Protein AF-A0A836TL56-F1 (afdb_monomer_lite)

Secondary structure (DSSP, 8-state):
--HHHHHHHHHHHHHHHHHHHHHHHHHHHHHHHHHHHTT--HHHHHHHHHHHHHHHHHHIIIII--TTTS-HHHHHHHHHHHHHHHHHHHHHHHHHHHHHTTTTTTTS---

Structure (mmCIF, N/CA/C/O backbone):
data_AF-A0A836TL56-F1
#
_entry.id   AF-A0A836TL56-F1
#
loop_
_atom_site.group_PDB
_atom_site.id
_atom_site.type_symbol
_atom_site.label_atom_id
_atom_site.label_alt_id
_atom_site.label_comp_id
_atom_site.label_asym_id
_atom_site.label_entity_id
_atom_site.label_seq_id
_atom_site.pdbx_PDB_ins_code
_atom_site.Cartn_x
_atom_site.Cartn_y
_atom_site.Cartn_z
_atom_site.occupancy
_atom_site.B_iso_or_equiv
_atom_site.auth_seq_id
_atom_site.auth_comp_id
_atom_site.auth_asym_id
_atom_site.auth_atom_id
_atom_site.pdbx_PDB_model_num
ATOM 1 N N . MET A 1 1 ? -32.545 -15.648 22.024 1.00 45.09 1 MET A N 1
ATOM 2 C CA . MET A 1 1 ? -31.577 -16.584 21.410 1.00 45.09 1 MET A CA 1
ATOM 3 C C . MET A 1 1 ? -30.917 -15.900 20.205 1.00 45.09 1 MET A C 1
ATOM 5 O O . MET A 1 1 ? -31.088 -16.320 19.074 1.00 45.09 1 MET A O 1
ATOM 9 N N . THR A 1 2 ? -30.255 -14.759 20.435 1.00 52.78 2 THR A N 1
ATOM 10 C CA . THR A 1 2 ? -29.799 -13.823 19.375 1.00 52.78 2 THR A CA 1
ATOM 11 C C . THR A 1 2 ? -28.440 -13.174 19.673 1.00 52.78 2 THR A C 1
ATOM 13 O O . THR A 1 2 ? -27.894 -12.496 18.808 1.00 52.78 2 THR A O 1
ATOM 16 N N . ARG A 1 3 ? -27.867 -13.380 20.872 1.00 52.09 3 ARG A N 1
ATOM 17 C CA . ARG A 1 3 ? -26.553 -12.821 21.247 1.00 52.09 3 ARG A CA 1
ATOM 18 C C . ARG A 1 3 ? -25.395 -13.566 20.582 1.00 52.09 3 ARG A C 1
ATOM 20 O O . ARG A 1 3 ? -24.425 -12.917 20.203 1.00 52.09 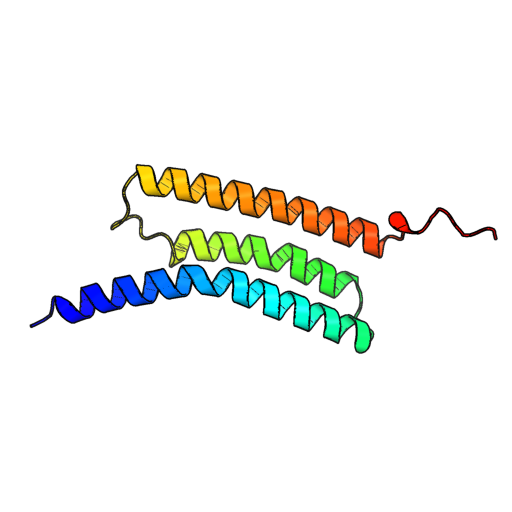3 ARG A O 1
ATOM 27 N N . ASP A 1 4 ? -25.532 -14.874 20.371 1.00 54.94 4 ASP A N 1
ATOM 28 C CA . ASP A 1 4 ? -24.448 -15.708 19.838 1.00 54.94 4 ASP A CA 1
ATOM 29 C C . ASP A 1 4 ? -24.098 -15.342 18.392 1.00 54.94 4 ASP A C 1
ATOM 31 O O . ASP A 1 4 ? -22.930 -15.130 18.089 1.00 54.94 4 ASP A O 1
ATOM 35 N N . ASN A 1 5 ? -25.106 -15.112 17.539 1.00 54.38 5 ASN A N 1
ATOM 36 C CA . ASN A 1 5 ? -24.898 -14.744 16.132 1.00 54.38 5 ASN A CA 1
ATOM 37 C C . ASN A 1 5 ? -24.171 -13.396 15.955 1.00 54.38 5 ASN A C 1
ATOM 39 O O . ASN A 1 5 ? -23.405 -13.228 15.005 1.00 54.38 5 ASN A O 1
ATOM 43 N N . LYS A 1 6 ? -24.387 -12.429 16.865 1.00 52.81 6 LYS A N 1
ATOM 44 C CA . LYS A 1 6 ? -23.717 -11.116 16.811 1.00 52.81 6 LYS A CA 1
ATOM 45 C C . LYS A 1 6 ? -22.248 -11.240 17.221 1.00 52.81 6 LYS A C 1
ATOM 47 O O . LYS A 1 6 ? -21.385 -10.694 16.543 1.00 52.81 6 LYS A O 1
ATOM 52 N N . ALA A 1 7 ? -21.961 -11.995 18.283 1.00 55.19 7 ALA A N 1
ATOM 53 C CA . ALA A 1 7 ? -20.596 -12.211 18.761 1.00 55.19 7 ALA A CA 1
ATOM 54 C C . ALA A 1 7 ? -19.743 -12.999 17.749 1.00 55.19 7 ALA A C 1
ATOM 56 O O . ALA A 1 7 ? -18.596 -12.630 17.490 1.00 55.19 7 ALA A O 1
ATOM 57 N N . THR A 1 8 ? -20.310 -14.026 17.108 1.00 57.38 8 THR A N 1
ATOM 58 C CA . THR A 1 8 ? -19.621 -14.772 16.043 1.00 57.38 8 THR A CA 1
ATOM 59 C C . THR A 1 8 ? -19.397 -13.929 14.791 1.00 57.38 8 THR A C 1
ATOM 61 O O . THR A 1 8 ? -18.330 -14.020 14.191 1.00 57.38 8 THR A O 1
ATOM 64 N N . GLY A 1 9 ? -20.349 -13.069 14.412 1.00 56.38 9 GLY A N 1
ATOM 65 C CA . GLY A 1 9 ? -20.192 -12.160 13.272 1.00 56.38 9 GLY A CA 1
ATOM 66 C C . GLY A 1 9 ? -19.055 -11.151 13.463 1.00 56.38 9 GLY A C 1
ATOM 67 O O . GLY A 1 9 ? -18.245 -10.960 12.559 1.00 56.38 9 GLY A O 1
ATOM 68 N N . VAL A 1 10 ? -18.938 -10.564 14.659 1.00 56.72 10 VAL A N 1
ATOM 69 C CA . VAL A 1 10 ? -17.862 -9.616 15.005 1.00 56.72 10 VAL A CA 1
ATOM 70 C C . VAL A 1 10 ? -16.486 -10.300 15.001 1.00 56.72 10 VAL A C 1
ATOM 72 O O . VAL A 1 10 ? -15.530 -9.753 14.443 1.00 56.72 10 VAL A O 1
ATOM 75 N N . TRP A 1 11 ? -16.392 -11.519 15.546 1.00 52.53 11 TRP A N 1
ATOM 76 C CA . TRP A 1 11 ? -15.147 -12.299 15.603 1.00 52.53 11 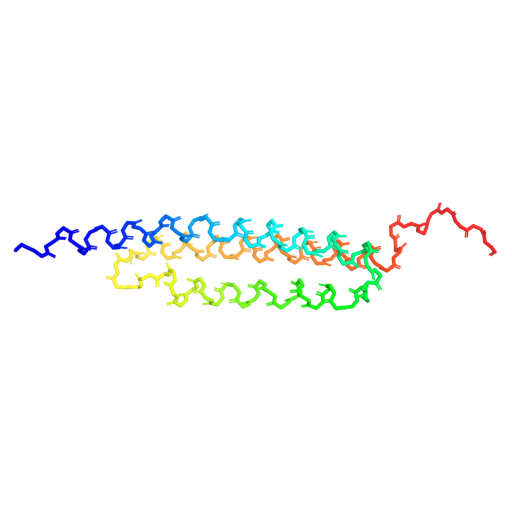TRP A CA 1
ATOM 77 C C . TRP A 1 11 ? -14.687 -12.819 14.232 1.00 52.53 11 TRP A C 1
ATOM 79 O O . TRP A 1 11 ? -13.506 -12.744 13.898 1.00 52.53 11 TRP A O 1
ATOM 89 N N . VAL A 1 12 ? -15.611 -13.293 13.390 1.00 60.62 12 VAL A N 1
ATOM 90 C CA . VAL A 1 12 ? -15.292 -13.683 12.005 1.00 60.62 12 VAL A CA 1
ATOM 91 C C . VAL A 1 12 ? -14.817 -12.469 11.212 1.00 60.62 12 VAL A C 1
ATOM 93 O O . VAL A 1 12 ? -13.828 -12.552 10.484 1.00 60.62 12 VAL A O 1
ATOM 96 N N . ASN A 1 13 ? -15.465 -11.319 11.410 1.00 60.59 13 ASN A N 1
ATOM 97 C CA . ASN A 1 13 ? -15.076 -10.097 10.731 1.00 60.59 13 ASN A CA 1
ATOM 98 C C . ASN A 1 13 ? -13.662 -9.660 11.149 1.00 60.59 13 ASN A C 1
ATOM 100 O O . ASN A 1 13 ? -12.875 -9.345 10.270 1.00 60.59 13 ASN A O 1
ATOM 104 N N . SER A 1 14 ? -13.290 -9.704 12.440 1.00 62.72 14 SER A N 1
ATOM 105 C CA . SER A 1 14 ? -11.939 -9.326 12.913 1.00 62.72 14 SER A CA 1
ATOM 106 C C . SER A 1 14 ? -10.818 -10.230 12.369 1.00 62.72 14 SER A C 1
ATOM 108 O O . SER A 1 14 ? -9.740 -9.747 12.009 1.00 62.72 14 SER A O 1
ATOM 110 N N . ASN A 1 15 ? -11.083 -11.530 12.230 1.00 64.19 15 ASN A N 1
ATOM 111 C CA . ASN A 1 15 ? -10.106 -12.488 11.712 1.00 64.19 15 ASN A CA 1
ATOM 112 C C . ASN A 1 15 ? -9.884 -12.329 10.195 1.00 64.19 15 ASN A C 1
ATOM 114 O O . ASN A 1 15 ? -8.758 -12.454 9.710 1.00 64.19 15 ASN A O 1
ATOM 118 N N . ILE A 1 16 ? -10.940 -11.977 9.454 1.00 68.19 16 ILE A N 1
ATOM 119 C CA . ILE A 1 16 ? -10.874 -11.672 8.018 1.00 68.19 16 ILE A CA 1
ATOM 120 C C . ILE A 1 16 ? -10.024 -10.417 7.763 1.00 68.19 16 ILE A C 1
ATOM 122 O O . ILE A 1 16 ? -9.162 -10.451 6.881 1.00 68.19 16 ILE A O 1
ATOM 126 N N . ARG A 1 17 ? -10.175 -9.349 8.569 1.00 65.19 17 ARG A N 1
ATOM 127 C CA . ARG A 1 17 ? -9.374 -8.099 8.436 1.00 65.19 17 ARG A CA 1
ATOM 128 C C . ARG A 1 17 ? -7.879 -8.382 8.522 1.00 65.19 17 ARG A C 1
ATOM 130 O O . ARG A 1 17 ? -7.086 -7.827 7.771 1.00 65.19 17 ARG A O 1
ATOM 137 N N . ARG A 1 18 ? -7.507 -9.297 9.418 1.00 67.31 18 ARG A N 1
ATOM 138 C CA . ARG A 1 18 ? -6.112 -9.630 9.713 1.00 67.31 18 ARG A CA 1
ATOM 139 C C . ARG A 1 18 ? -5.431 -10.434 8.602 1.00 67.31 18 ARG A C 1
ATOM 141 O O . ARG A 1 18 ? -4.213 -10.371 8.468 1.00 67.31 18 ARG A O 1
ATOM 148 N N . ILE A 1 19 ? -6.206 -11.183 7.817 1.00 74.12 19 ILE A N 1
ATOM 149 C CA . ILE A 1 19 ? -5.697 -12.077 6.766 1.00 74.12 19 ILE A CA 1
ATOM 150 C C . ILE A 1 19 ? -5.779 -11.423 5.382 1.00 74.12 19 ILE A C 1
ATOM 152 O O . ILE A 1 19 ? -4.928 -11.691 4.533 1.00 74.12 19 ILE A O 1
ATOM 156 N N . LEU A 1 20 ? -6.754 -10.537 5.146 1.00 78.25 20 LEU A N 1
ATOM 157 C CA . LEU A 1 20 ? -6.987 -9.977 3.814 1.00 78.25 20 LEU A CA 1
ATOM 158 C C . LEU A 1 20 ? -5.798 -9.165 3.280 1.00 78.25 20 LEU A C 1
ATOM 160 O O . LEU A 1 20 ? -5.431 -9.330 2.121 1.00 78.25 20 LEU A O 1
ATOM 164 N N . GLY A 1 21 ? -5.179 -8.328 4.120 1.00 76.56 21 GLY A N 1
ATOM 165 C CA . GLY A 1 21 ? -4.030 -7.504 3.723 1.00 76.56 21 GLY A CA 1
ATOM 166 C C . GLY A 1 21 ? -2.845 -8.343 3.216 1.00 76.56 21 GLY A C 1
ATOM 167 O O . GLY A 1 21 ? -2.418 -8.161 2.074 1.00 76.56 21 GLY A O 1
ATOM 168 N N . PRO A 1 22 ? -2.340 -9.312 4.008 1.00 80.56 22 PRO A N 1
ATOM 169 C CA . PRO A 1 22 ? -1.290 -10.230 3.566 1.00 80.56 22 PRO A CA 1
ATOM 170 C C . PRO A 1 22 ? -1.663 -11.040 2.319 1.00 80.56 22 PRO A C 1
ATOM 172 O O . PRO A 1 22 ? -0.836 -11.199 1.423 1.00 80.56 22 PRO A O 1
ATOM 175 N N . VAL A 1 23 ? -2.906 -11.527 2.228 1.00 83.25 23 VAL A N 1
ATOM 176 C CA . VAL A 1 23 ? -3.372 -12.289 1.059 1.00 83.25 23 VAL A CA 1
ATOM 177 C C . VAL A 1 23 ? -3.357 -11.425 -0.199 1.00 83.25 23 VAL A C 1
ATOM 179 O O . VAL A 1 23 ? -2.834 -11.862 -1.222 1.00 83.25 23 VAL A O 1
ATOM 182 N N . LEU A 1 24 ? -3.857 -10.1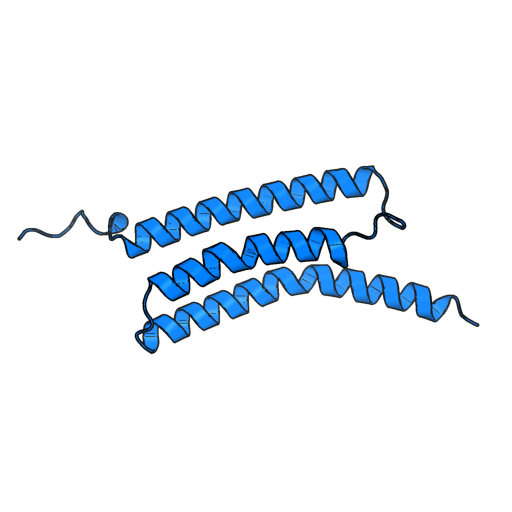89 -0.130 1.00 81.94 24 LEU A N 1
ATOM 183 C CA . LEU A 1 24 ? -3.825 -9.256 -1.258 1.00 81.94 24 LEU A CA 1
ATOM 184 C C . LEU A 1 24 ? -2.396 -8.922 -1.685 1.00 81.94 24 LEU A C 1
ATOM 186 O O . LEU A 1 24 ? -2.125 -8.859 -2.883 1.00 81.94 24 LEU A O 1
ATOM 190 N N . ALA A 1 25 ? -1.470 -8.775 -0.734 1.00 81.94 25 ALA A N 1
ATOM 191 C CA . ALA A 1 25 ? -0.060 -8.570 -1.046 1.00 81.94 25 ALA A CA 1
ATOM 192 C C . ALA A 1 25 ? 0.538 -9.771 -1.802 1.00 81.94 25 ALA A C 1
ATOM 194 O O . ALA A 1 25 ? 1.192 -9.584 -2.827 1.00 81.94 25 ALA A O 1
ATOM 195 N N . ILE A 1 26 ? 0.272 -11.003 -1.352 1.00 86.06 26 ILE A N 1
ATOM 196 C CA . ILE A 1 26 ? 0.746 -12.229 -2.021 1.00 86.06 26 ILE A CA 1
ATOM 197 C C . ILE A 1 26 ? 0.145 -12.353 -3.425 1.00 86.06 26 ILE A C 1
ATOM 199 O O . ILE A 1 26 ? 0.869 -12.628 -4.383 1.00 86.06 26 ILE A O 1
ATOM 203 N N . VAL A 1 27 ? -1.161 -12.115 -3.569 1.00 85.88 27 VAL A N 1
ATOM 204 C CA . VAL A 1 27 ? -1.850 -12.140 -4.868 1.00 85.88 27 VAL A CA 1
ATOM 205 C C . VAL A 1 27 ? -1.278 -11.075 -5.805 1.00 85.88 27 VAL A C 1
ATOM 207 O O . VAL A 1 27 ? -1.002 -11.374 -6.966 1.00 85.88 27 VAL A O 1
ATOM 210 N N . GLY A 1 28 ? -1.028 -9.862 -5.306 1.00 83.31 28 GLY A N 1
ATOM 211 C CA . GLY A 1 28 ? -0.389 -8.790 -6.069 1.00 83.31 28 GLY A CA 1
ATOM 212 C C . GLY A 1 28 ? 1.020 -9.163 -6.532 1.00 83.31 28 GLY A C 1
ATOM 213 O O . GLY A 1 28 ? 1.374 -8.931 -7.692 1.00 83.31 28 GLY A O 1
ATOM 214 N N . LEU A 1 29 ? 1.827 -9.781 -5.663 1.00 85.12 29 LEU A N 1
ATOM 215 C CA . LEU A 1 29 ? 3.174 -10.249 -6.010 1.00 85.12 29 LEU A CA 1
ATOM 216 C C . LEU A 1 29 ? 3.125 -11.348 -7.071 1.00 85.12 29 LEU A C 1
ATOM 218 O O . LEU A 1 29 ? 3.876 -11.295 -8.044 1.00 85.12 29 LEU A O 1
ATOM 222 N N . PHE A 1 30 ? 2.206 -12.302 -6.927 1.00 86.44 30 PHE A N 1
ATOM 223 C CA . PHE A 1 30 ? 2.009 -13.362 -7.910 1.00 86.44 30 PHE A CA 1
ATOM 224 C C . PHE A 1 30 ? 1.563 -12.805 -9.268 1.00 86.44 30 PHE A C 1
ATOM 226 O O . PHE A 1 30 ? 2.131 -13.172 -10.297 1.00 86.44 30 PHE A O 1
ATOM 233 N N . TYR A 1 31 ? 0.610 -11.866 -9.276 1.00 84.38 31 TYR A N 1
ATOM 234 C CA . TYR A 1 31 ? 0.184 -11.156 -10.485 1.00 84.38 31 TYR A CA 1
ATOM 235 C C . TYR A 1 31 ? 1.352 -10.419 -11.142 1.00 84.38 31 TYR A C 1
ATOM 237 O O . TYR A 1 31 ? 1.522 -10.481 -12.358 1.00 84.38 31 TYR A O 1
ATOM 245 N N . THR A 1 32 ? 2.190 -9.765 -10.342 1.00 84.19 32 THR A N 1
ATOM 246 C CA . THR A 1 32 ? 3.366 -9.039 -10.831 1.00 84.19 32 THR A CA 1
ATOM 247 C C . THR A 1 32 ? 4.381 -9.984 -11.457 1.00 84.19 32 THR A C 1
ATOM 249 O O . THR A 1 32 ? 4.869 -9.709 -12.550 1.00 84.19 32 THR A O 1
ATOM 252 N N . TYR A 1 33 ? 4.659 -11.119 -10.816 1.00 83.56 33 TYR A N 1
ATOM 253 C CA . TYR A 1 33 ? 5.539 -12.155 -11.352 1.00 83.56 33 TYR A CA 1
ATOM 2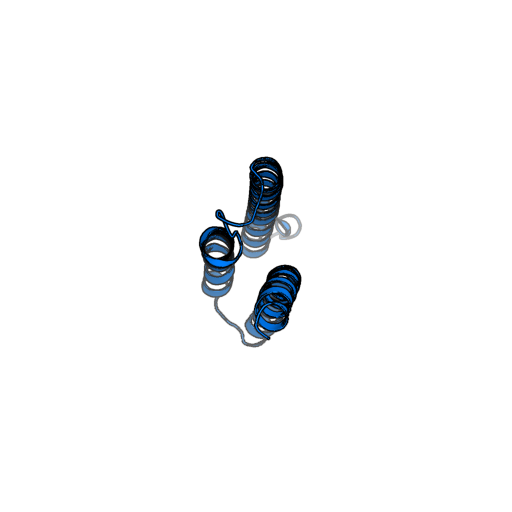54 C C . TYR A 1 33 ? 5.028 -12.696 -12.694 1.00 83.56 33 TYR A C 1
ATOM 256 O O . TYR A 1 33 ? 5.765 -12.702 -13.678 1.00 83.56 33 TYR A O 1
ATOM 264 N N . ARG A 1 34 ? 3.742 -13.062 -12.764 1.00 83.69 34 ARG A N 1
ATOM 265 C CA . ARG A 1 34 ? 3.081 -13.495 -14.006 1.00 83.69 34 ARG A CA 1
ATOM 266 C C . ARG A 1 34 ? 3.154 -12.434 -15.102 1.00 83.69 34 ARG A C 1
ATOM 268 O O . ARG A 1 34 ? 3.552 -12.736 -16.218 1.00 83.69 34 ARG A O 1
ATOM 275 N N . SER A 1 35 ? 2.855 -11.186 -14.756 1.00 81.81 35 SER A N 1
ATOM 276 C CA . SER A 1 35 ? 2.863 -10.056 -15.687 1.00 81.81 35 SER A CA 1
ATOM 277 C C . SER A 1 35 ? 4.248 -9.792 -16.286 1.00 81.81 35 SER A C 1
ATOM 279 O O . SER A 1 35 ? 4.332 -9.394 -17.444 1.00 81.81 35 SER A O 1
ATOM 281 N N . HIS A 1 36 ? 5.334 -10.045 -15.544 1.00 78.19 36 HIS A N 1
ATOM 282 C CA . HIS A 1 36 ? 6.689 -9.966 -16.107 1.00 78.19 36 HIS A CA 1
ATOM 283 C C . HIS A 1 36 ? 6.968 -11.080 -17.117 1.00 78.19 36 HIS A C 1
ATOM 285 O O . HIS A 1 36 ? 7.663 -10.833 -18.098 1.00 78.19 36 HIS A O 1
ATOM 291 N N . LEU A 1 37 ? 6.442 -12.288 -16.890 1.00 80.50 37 LEU A N 1
ATOM 292 C CA . LEU A 1 37 ? 6.597 -13.406 -17.825 1.00 80.50 37 LEU A CA 1
ATOM 293 C C . LEU A 1 37 ? 5.786 -13.192 -19.108 1.00 80.50 37 LEU A C 1
ATOM 295 O O . LEU A 1 37 ? 6.271 -13.505 -20.191 1.00 80.50 37 LEU A O 1
ATOM 299 N N . ASP A 1 38 ? 4.588 -12.618 -18.989 1.00 80.19 38 ASP A N 1
ATOM 300 C CA . ASP A 1 38 ? 3.677 -12.364 -20.112 1.00 80.19 38 ASP A CA 1
ATOM 301 C C . ASP A 1 38 ? 4.006 -11.058 -20.881 1.00 80.19 38 ASP A C 1
ATOM 303 O O . ASP A 1 38 ? 3.322 -10.711 -21.843 1.00 80.19 38 ASP A O 1
ATOM 307 N N . GLY A 1 39 ? 5.061 -10.326 -20.489 1.00 76.12 39 GLY A N 1
ATOM 308 C CA . GLY A 1 39 ? 5.535 -9.121 -21.190 1.00 76.12 39 GLY A CA 1
ATOM 309 C C . GLY A 1 39 ? 4.692 -7.860 -20.959 1.00 76.12 39 GLY A C 1
ATOM 310 O O . GLY A 1 39 ? 4.694 -6.953 -21.790 1.00 76.12 39 GLY A O 1
ATOM 311 N N . CYS A 1 40 ? 3.958 -7.792 -19.846 1.00 77.81 40 CYS A N 1
ATOM 312 C CA . CYS A 1 40 ? 3.099 -6.660 -19.501 1.00 77.81 40 CYS A CA 1
ATOM 313 C C . CYS A 1 40 ? 3.909 -5.355 -19.320 1.00 77.81 40 CYS A C 1
ATOM 315 O O . CYS A 1 40 ? 5.003 -5.392 -18.742 1.00 77.81 40 CYS A O 1
ATOM 317 N N . PRO A 1 41 ? 3.380 -4.189 -19.747 1.00 80.75 41 PRO A N 1
ATOM 318 C CA . PRO A 1 41 ? 4.021 -2.896 -19.523 1.00 80.75 41 PRO A CA 1
ATOM 319 C C . PRO A 1 41 ? 4.274 -2.634 -18.034 1.00 80.75 41 PRO A C 1
ATOM 321 O O . PRO A 1 41 ? 3.373 -2.748 -17.194 1.00 80.75 41 PRO A O 1
ATOM 324 N N . ARG A 1 42 ? 5.510 -2.250 -17.701 1.00 80.56 42 ARG A N 1
ATOM 325 C CA . ARG A 1 42 ? 5.955 -2.008 -16.316 1.00 80.56 42 ARG A CA 1
ATOM 326 C C . ARG A 1 42 ? 5.166 -0.879 -15.653 1.00 80.56 42 ARG A C 1
ATOM 328 O O . ARG A 1 42 ? 4.943 -0.910 -14.446 1.00 80.56 42 ARG A O 1
ATOM 335 N N . GLU A 1 43 ? 4.682 0.071 -16.446 1.00 78.38 43 GLU A N 1
ATOM 336 C CA . GLU A 1 43 ? 3.856 1.202 -16.030 1.00 78.38 43 GLU A CA 1
ATOM 337 C C . GLU A 1 43 ? 2.513 0.740 -15.455 1.00 78.38 43 GLU A C 1
ATOM 339 O O . GLU A 1 43 ? 2.042 1.300 -14.467 1.00 78.38 43 GLU A O 1
ATOM 344 N N . ILE A 1 44 ? 1.912 -0.312 -16.022 1.00 81.44 44 ILE A N 1
ATOM 345 C CA . ILE A 1 44 ? 0.631 -0.861 -15.551 1.00 81.44 44 ILE A CA 1
ATOM 346 C C . ILE A 1 44 ? 0.826 -1.574 -14.215 1.00 81.44 44 ILE A C 1
ATOM 348 O O . ILE A 1 44 ? 0.021 -1.409 -13.298 1.00 81.44 44 ILE A O 1
ATOM 352 N N . ILE A 1 45 ? 1.920 -2.326 -14.081 1.00 82.44 45 ILE A N 1
ATOM 353 C CA . ILE A 1 45 ? 2.296 -2.963 -12.817 1.00 82.44 45 ILE A CA 1
ATOM 354 C C . ILE A 1 45 ? 2.515 -1.880 -11.755 1.00 82.44 45 ILE A C 1
ATOM 356 O O . ILE A 1 45 ? 1.936 -1.951 -10.671 1.00 82.44 45 ILE A O 1
ATOM 360 N N . PHE A 1 46 ? 3.286 -0.841 -12.082 1.00 82.75 46 PHE A N 1
ATOM 361 C CA . PHE A 1 46 ? 3.558 0.267 -11.173 1.00 82.75 46 PHE A CA 1
ATOM 362 C C . PHE A 1 46 ? 2.283 1.010 -10.755 1.00 82.75 46 PHE A C 1
ATOM 364 O O . PHE A 1 46 ? 2.093 1.251 -9.567 1.00 82.75 46 PHE A O 1
ATOM 371 N N . LEU A 1 47 ? 1.377 1.319 -11.690 1.00 84.31 47 LEU A N 1
ATOM 372 C CA . LEU A 1 47 ? 0.083 1.941 -11.384 1.00 84.31 47 LEU A CA 1
ATOM 373 C C . LEU A 1 47 ? -0.782 1.056 -10.482 1.00 84.31 47 LEU A C 1
ATOM 375 O O . LEU A 1 47 ? -1.415 1.563 -9.555 1.00 84.31 47 LEU A O 1
ATOM 379 N N . GLY A 1 48 ? -0.767 -0.260 -10.710 1.00 85.38 48 GLY A N 1
ATOM 380 C CA . GLY A 1 48 ? -1.431 -1.228 -9.841 1.00 85.38 48 GLY A CA 1
ATOM 381 C C . GLY A 1 48 ? -0.926 -1.129 -8.402 1.00 85.38 48 GLY A C 1
ATOM 382 O O . GLY A 1 48 ? -1.720 -0.928 -7.486 1.00 85.38 48 GLY A O 1
ATOM 383 N N . TRP A 1 49 ? 0.393 -1.169 -8.198 1.00 86.25 49 TRP A N 1
ATOM 384 C CA . TRP A 1 49 ? 0.991 -0.988 -6.869 1.00 86.25 49 TRP A CA 1
ATOM 385 C C . TRP A 1 49 ? 0.800 0.446 -6.326 1.00 86.25 49 TRP A C 1
ATOM 387 O O . TRP A 1 49 ? 0.649 0.645 -5.126 1.00 86.25 49 TRP A O 1
ATOM 397 N N . ALA A 1 50 ? 0.734 1.479 -7.158 1.00 86.69 50 ALA A N 1
ATOM 398 C CA . ALA A 1 50 ? 0.509 2.841 -6.676 1.00 86.69 50 ALA A CA 1
ATOM 399 C C . ALA A 1 50 ? -0.917 3.047 -6.132 1.00 86.69 50 ALA A C 1
ATOM 401 O O . ALA A 1 50 ? -1.093 3.758 -5.144 1.00 86.69 50 ALA A O 1
ATOM 402 N N . LEU A 1 51 ? -1.925 2.424 -6.754 1.00 84.88 51 LEU A N 1
ATOM 403 C CA . LEU A 1 51 ? -3.345 2.642 -6.444 1.00 84.88 51 LEU A CA 1
ATOM 404 C C . LEU A 1 51 ? -3.932 1.628 -5.456 1.00 84.88 51 LEU A C 1
ATOM 406 O O . LEU A 1 51 ? -4.790 1.994 -4.650 1.00 84.88 51 LEU A O 1
ATOM 410 N N . LEU A 1 52 ? -3.476 0.372 -5.486 1.00 83.81 52 LEU A N 1
ATOM 411 C CA . LEU A 1 52 ? -4.025 -0.705 -4.653 1.00 83.81 52 LEU A CA 1
ATOM 412 C C . LEU A 1 52 ? -3.978 -0.401 -3.133 1.00 83.81 52 LEU A C 1
ATOM 414 O O . LEU A 1 52 ? -4.991 -0.597 -2.465 1.00 83.81 52 LEU A O 1
ATOM 418 N N . PRO A 1 53 ? -2.888 0.130 -2.557 1.00 83.12 53 PRO A N 1
ATOM 419 C CA . PRO A 1 53 ? -2.799 0.425 -1.121 1.00 83.12 53 PRO A CA 1
ATOM 420 C C . PRO A 1 53 ? -3.544 1.664 -0.653 1.00 83.12 53 PRO A C 1
ATOM 422 O O . PRO A 1 53 ? -4.136 1.579 0.416 1.00 83.12 53 PRO A O 1
ATOM 425 N N . PRO A 1 54 ? -3.543 2.812 -1.362 1.00 83.44 54 PRO A N 1
ATOM 426 C CA . PRO A 1 54 ? -4.420 3.917 -0.999 1.00 83.44 54 PRO A CA 1
ATOM 427 C C . PRO A 1 54 ? -5.876 3.464 -0.909 1.00 83.44 54 PRO A C 1
ATOM 429 O O . PRO A 1 54 ? -6.553 3.769 0.069 1.00 83.44 54 PRO A O 1
ATOM 432 N N . ILE A 1 55 ? -6.328 2.666 -1.882 1.00 84.88 55 ILE A N 1
ATOM 433 C CA . ILE A 1 55 ? -7.673 2.083 -1.879 1.00 84.88 55 ILE A CA 1
ATOM 434 C C . ILE A 1 55 ? -7.837 1.129 -0.688 1.00 84.88 55 ILE A C 1
ATOM 436 O O . ILE A 1 55 ? -8.827 1.220 0.037 1.00 84.88 55 ILE A O 1
ATOM 440 N N . TRP A 1 56 ? -6.853 0.262 -0.440 1.00 83.12 56 TRP A N 1
ATOM 441 C CA . TRP A 1 56 ? -6.871 -0.678 0.680 1.00 83.12 56 TRP A CA 1
ATOM 442 C C . TRP A 1 56 ? -6.960 0.018 2.046 1.00 83.12 56 TRP A C 1
ATOM 444 O O . TRP A 1 56 ? -7.805 -0.345 2.857 1.00 83.12 56 TRP A O 1
ATOM 454 N N . LEU A 1 57 ? -6.159 1.058 2.287 1.00 81.88 57 LEU A N 1
ATOM 455 C CA . LEU A 1 57 ? -6.156 1.817 3.543 1.00 81.88 57 LEU A CA 1
ATOM 456 C C . LEU A 1 57 ? -7.487 2.547 3.785 1.00 81.88 57 LEU A C 1
ATOM 458 O O . LEU A 1 57 ? -7.923 2.669 4.931 1.00 81.88 57 LEU A O 1
ATOM 462 N N . ILE A 1 58 ? -8.152 3.016 2.722 1.00 81.50 58 ILE A N 1
ATOM 463 C CA . ILE A 1 58 ? -9.485 3.634 2.811 1.00 81.50 58 ILE A CA 1
ATOM 464 C C . ILE A 1 58 ? -10.540 2.585 3.173 1.00 81.50 58 ILE A C 1
ATOM 466 O O . ILE A 1 58 ? -11.354 2.828 4.066 1.00 81.50 58 ILE A O 1
ATOM 470 N N . ILE A 1 59 ? -10.513 1.419 2.516 1.00 78.75 59 ILE A N 1
ATOM 471 C CA . ILE A 1 59 ? -11.409 0.296 2.835 1.00 78.75 59 ILE A CA 1
ATOM 472 C C . ILE A 1 59 ? -11.190 -0.150 4.280 1.00 78.75 59 ILE A C 1
ATOM 474 O O . ILE A 1 59 ? -12.152 -0.372 5.010 1.00 78.75 59 ILE A O 1
ATOM 478 N N . GLU A 1 60 ? -9.940 -0.231 4.720 1.00 76.94 60 GLU A N 1
ATOM 479 C CA . GLU A 1 60 ? -9.610 -0.613 6.084 1.00 76.94 60 GLU A CA 1
ATOM 480 C C . GLU A 1 60 ? -10.137 0.397 7.110 1.00 76.94 60 GLU A C 1
ATOM 482 O O . GLU A 1 60 ? -10.757 0.009 8.097 1.00 76.94 60 GLU A O 1
ATOM 487 N N . TYR A 1 61 ? -10.006 1.694 6.835 1.00 75.12 61 TYR A N 1
ATOM 488 C CA . TYR A 1 61 ? -10.557 2.736 7.702 1.00 75.12 61 TYR A CA 1
ATOM 489 C C . TYR A 1 61 ? -12.096 2.714 7.777 1.00 75.12 61 TYR A C 1
ATOM 491 O O . TYR A 1 61 ? -12.657 2.928 8.846 1.00 75.12 61 TYR A O 1
ATOM 499 N N . TRP A 1 62 ? -12.792 2.488 6.658 1.00 70.12 62 TRP A N 1
ATOM 500 C CA . TRP A 1 62 ? -14.261 2.570 6.600 1.00 70.12 62 TRP A CA 1
ATOM 501 C C . TRP A 1 62 ? -14.980 1.283 7.001 1.00 70.12 62 TRP A C 1
ATOM 503 O O . TRP A 1 62 ? -16.063 1.331 7.579 1.00 70.12 62 TRP A O 1
ATOM 513 N N . LEU A 1 63 ? -14.423 0.139 6.614 1.00 66.88 63 LEU A N 1
ATOM 514 C CA . LEU A 1 63 ? -15.100 -1.158 6.638 1.00 66.88 63 LEU A CA 1
ATOM 515 C C . LEU A 1 63 ? -14.556 -2.049 7.760 1.00 66.88 63 LEU A C 1
ATOM 517 O O . LEU A 1 63 ? -15.279 -2.892 8.290 1.00 66.88 63 LEU A O 1
ATOM 521 N N . LEU A 1 64 ? -13.279 -1.866 8.112 1.00 64.75 64 LEU A N 1
ATOM 522 C CA . LEU A 1 64 ? -12.567 -2.717 9.063 1.00 64.75 64 LEU A CA 1
ATOM 523 C C . LEU A 1 64 ? -12.370 -2.054 10.433 1.00 64.75 64 LEU A C 1
ATOM 525 O O .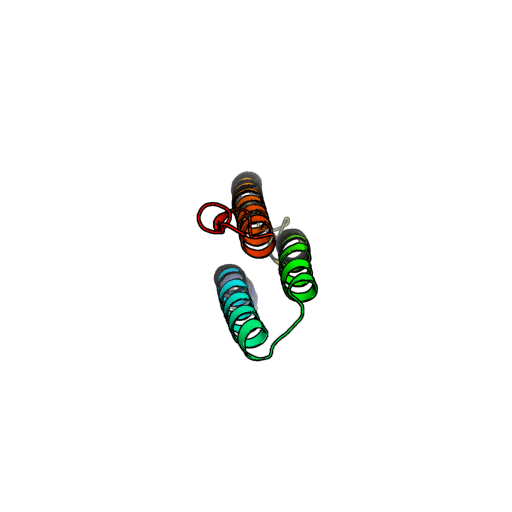 LEU A 1 64 ? -12.082 -2.781 11.377 1.00 64.75 64 LEU A O 1
ATOM 529 N N . PHE A 1 65 ? -12.574 -0.744 10.579 1.00 64.44 65 PHE A N 1
ATOM 530 C CA . PHE A 1 65 ? -12.562 -0.056 11.874 1.00 64.44 65 PHE A CA 1
ATOM 531 C C . PHE A 1 65 ? -13.998 0.275 12.307 1.00 64.44 65 PHE A C 1
ATOM 533 O O . PHE A 1 65 ? -14.647 1.143 11.718 1.00 64.44 65 PHE A O 1
ATOM 540 N N . ASP A 1 66 ? -14.521 -0.422 13.322 1.00 64.94 66 ASP A N 1
ATOM 541 C CA . ASP A 1 66 ? -15.870 -0.144 13.835 1.00 64.94 66 ASP A CA 1
ATOM 542 C C . ASP A 1 66 ? -15.783 0.879 14.966 1.00 64.94 66 ASP A C 1
ATOM 544 O O . ASP A 1 66 ? -15.579 0.556 16.138 1.00 64.94 66 ASP A O 1
ATOM 548 N N . ARG A 1 67 ? -15.972 2.147 14.595 1.00 58.88 67 ARG A N 1
ATOM 549 C CA . ARG A 1 67 ? -15.895 3.294 15.508 1.00 58.88 67 ARG A CA 1
ATOM 550 C C . ARG A 1 67 ? -16.921 3.243 16.653 1.00 58.88 67 ARG A C 1
ATOM 552 O O . ARG A 1 67 ? -16.799 4.034 17.584 1.00 58.88 67 ARG A O 1
ATOM 559 N N . ASN A 1 68 ? -17.934 2.373 16.576 1.00 57.97 68 ASN A N 1
ATOM 560 C CA . ASN A 1 68 ? -18.935 2.197 17.631 1.00 57.97 68 ASN A CA 1
ATOM 561 C C . ASN A 1 68 ? -18.583 1.077 18.630 1.00 57.97 68 ASN A C 1
ATOM 563 O O . ASN A 1 68 ? -19.147 1.071 19.724 1.00 57.97 68 ASN A O 1
ATOM 567 N N . GLU A 1 69 ? -17.685 0.147 18.282 1.00 59.28 69 GLU A N 1
ATOM 568 C CA . GLU A 1 69 ? -17.250 -0.955 19.162 1.00 59.28 69 GLU A CA 1
ATOM 569 C C . GLU A 1 69 ? -15.815 -0.770 19.706 1.00 59.28 69 GLU A C 1
ATOM 571 O O . GLU A 1 69 ? -15.522 -1.288 20.784 1.00 59.28 69 GLU A O 1
ATOM 576 N N . GLU A 1 70 ? -14.936 -0.013 19.034 1.00 60.56 70 GLU A N 1
ATOM 577 C CA . GLU A 1 70 ? -13.519 0.141 19.424 1.00 60.56 70 GLU A CA 1
ATOM 578 C C . GLU A 1 70 ? -13.215 1.388 20.279 1.00 60.56 70 GLU A C 1
ATOM 580 O O . GLU A 1 70 ? -13.733 2.487 20.064 1.00 60.56 70 GLU A O 1
ATOM 585 N N . SER A 1 71 ? -12.333 1.215 21.271 1.00 64.19 71 SER A N 1
ATOM 586 C CA . SER A 1 71 ? -11.906 2.264 22.205 1.00 64.19 71 SER A CA 1
ATOM 587 C C . SER A 1 71 ? -11.035 3.321 21.515 1.00 64.19 71 SER A C 1
ATOM 589 O O . SER A 1 71 ? -10.312 3.037 20.560 1.00 64.19 71 SER A O 1
ATOM 591 N N . SER A 1 72 ? -10.995 4.543 22.060 1.00 67.12 72 SER A N 1
ATOM 592 C CA . SER A 1 72 ? -10.090 5.610 21.596 1.00 67.12 72 SER A CA 1
ATOM 593 C C . SER A 1 72 ? -8.612 5.190 21.579 1.00 67.12 72 SER A C 1
ATOM 595 O O . SER A 1 72 ? -7.828 5.703 20.784 1.00 67.12 72 SER A O 1
ATOM 597 N N . LYS A 1 73 ? -8.227 4.222 22.419 1.00 71.31 73 LYS A N 1
ATOM 598 C CA . LYS A 1 73 ? -6.869 3.664 22.464 1.00 71.31 73 LYS A CA 1
ATOM 599 C C . LYS A 1 73 ? -6.572 2.710 21.295 1.00 71.31 73 LYS A C 1
ATOM 601 O O . LYS A 1 73 ? -5.442 2.676 20.800 1.00 71.31 73 LYS A O 1
ATOM 606 N N . ASP A 1 74 ? -7.579 1.977 20.833 1.00 70.69 74 ASP A N 1
ATOM 607 C CA . ASP A 1 74 ? -7.466 1.077 19.681 1.00 70.69 74 ASP A CA 1
ATOM 608 C C . ASP A 1 74 ? -7.381 1.889 18.384 1.00 70.69 74 ASP A C 1
ATOM 610 O O . ASP A 1 74 ? -6.596 1.559 17.496 1.00 70.69 74 ASP A O 1
ATOM 614 N N . PHE A 1 75 ? -8.070 3.036 18.332 1.00 73.88 75 PHE A N 1
ATOM 615 C CA . PHE A 1 75 ? -7.963 3.997 17.232 1.00 73.88 75 PHE A CA 1
ATOM 616 C C . PHE A 1 75 ? -6.543 4.554 17.043 1.00 73.88 75 PHE A C 1
ATOM 618 O O . PHE A 1 75 ? -6.038 4.597 15.920 1.00 73.88 75 PHE A O 1
ATOM 625 N N . GLU A 1 76 ? -5.868 4.966 18.121 1.00 77.62 76 GLU A N 1
ATOM 626 C CA . GLU A 1 76 ? -4.490 5.470 18.014 1.00 77.62 76 GLU A CA 1
ATOM 627 C C . GLU A 1 76 ? -3.524 4.367 17.565 1.00 77.62 76 GLU A C 1
ATOM 629 O O . GLU A 1 76 ? -2.674 4.585 16.699 1.00 77.62 76 GLU A O 1
ATOM 634 N N . THR A 1 77 ? -3.702 3.147 18.078 1.00 79.06 77 THR A N 1
ATOM 635 C CA . THR A 1 77 ? -2.915 1.980 17.649 1.00 79.06 77 THR A CA 1
ATOM 636 C C . THR A 1 77 ? -3.137 1.679 16.162 1.00 79.06 77 THR A C 1
ATOM 638 O O . THR A 1 77 ? -2.178 1.453 15.420 1.00 79.06 77 THR A O 1
ATOM 641 N N . PHE A 1 78 ? -4.386 1.750 15.700 1.00 78.50 78 PHE A N 1
ATOM 642 C CA . PHE A 1 78 ? -4.760 1.579 14.299 1.00 78.50 78 PHE A CA 1
ATOM 643 C C . PHE A 1 78 ? -4.114 2.636 13.395 1.00 78.50 78 PHE A C 1
ATOM 645 O O . PHE A 1 78 ? -3.479 2.303 12.393 1.00 78.50 78 PHE A O 1
ATOM 652 N N . LYS A 1 79 ? -4.184 3.913 13.781 1.00 80.94 79 LYS A N 1
ATOM 653 C CA . LYS A 1 79 ? -3.561 5.026 13.052 1.00 80.94 79 LYS A CA 1
ATOM 654 C C . LYS A 1 79 ? -2.041 4.875 12.958 1.00 80.94 79 LYS A C 1
ATOM 656 O O . LYS A 1 79 ? -1.454 5.152 11.907 1.00 80.94 79 LYS A O 1
ATOM 661 N N . HIS A 1 80 ? -1.398 4.405 14.026 1.00 84.44 80 HIS A N 1
ATOM 662 C CA . HIS A 1 80 ? 0.022 4.061 13.995 1.00 84.44 80 HIS A CA 1
ATOM 663 C C . HIS A 1 80 ? 0.313 2.925 13.007 1.00 84.44 80 HIS A C 1
ATOM 665 O O . HIS A 1 80 ? 1.251 3.046 12.214 1.00 84.44 80 HIS A O 1
ATOM 671 N N . GLY A 1 81 ? -0.518 1.879 12.989 1.00 82.19 81 GLY A N 1
ATOM 672 C CA . GLY A 1 81 ? -0.442 0.793 12.009 1.00 82.19 81 GLY A CA 1
ATOM 673 C C . GLY A 1 81 ? -0.567 1.288 10.565 1.00 82.19 81 GLY A C 1
ATOM 674 O O . GLY A 1 81 ? 0.298 0.992 9.739 1.00 82.19 81 GLY A O 1
ATOM 675 N N . GLN A 1 82 ? -1.564 2.127 10.271 1.00 83.81 82 GLN A N 1
ATOM 676 C CA . GLN A 1 82 ? -1.744 2.719 8.940 1.00 83.81 82 GLN A CA 1
ATOM 677 C C . GLN A 1 82 ? -0.563 3.608 8.529 1.00 83.81 82 GLN A C 1
ATOM 679 O O . GLN A 1 82 ? -0.136 3.590 7.373 1.00 83.81 82 GLN A O 1
ATOM 684 N N . SER A 1 83 ? 0.008 4.369 9.469 1.00 86.56 83 SER A N 1
ATOM 685 C CA . SER A 1 83 ? 1.192 5.193 9.204 1.00 86.56 83 SER A CA 1
ATOM 686 C C . SER A 1 83 ? 2.423 4.339 8.890 1.00 86.56 83 SER A C 1
ATOM 688 O O . SER A 1 83 ? 3.176 4.670 7.972 1.00 86.56 83 SER A O 1
ATOM 690 N N . LEU A 1 84 ? 2.623 3.234 9.614 1.00 87.88 84 LEU A N 1
ATOM 691 C CA . LEU A 1 84 ? 3.699 2.281 9.342 1.00 87.88 84 LEU A CA 1
ATOM 692 C C . LEU A 1 84 ? 3.518 1.622 7.969 1.00 87.88 84 LEU A C 1
ATOM 694 O O . LEU A 1 84 ? 4.460 1.602 7.179 1.00 87.88 84 LEU A O 1
ATOM 698 N N . ALA A 1 85 ? 2.305 1.149 7.667 1.00 85.50 85 ALA A N 1
ATOM 699 C CA . ALA A 1 85 ? 1.971 0.528 6.389 1.00 85.50 85 ALA A CA 1
ATOM 700 C C . ALA A 1 85 ? 2.216 1.486 5.217 1.00 85.50 85 ALA A C 1
ATOM 702 O O . ALA A 1 85 ? 2.878 1.116 4.249 1.00 85.50 85 ALA A O 1
ATOM 703 N N . ARG A 1 86 ? 1.773 2.746 5.333 1.00 87.75 86 ARG A N 1
ATOM 704 C CA . ARG A 1 86 ? 2.035 3.787 4.330 1.00 87.75 86 ARG A CA 1
ATOM 705 C C . ARG A 1 86 ? 3.533 4.022 4.135 1.00 87.75 86 ARG A C 1
ATOM 707 O O . ARG A 1 86 ? 3.982 4.112 2.999 1.00 87.75 86 ARG A O 1
ATOM 714 N N . ASN A 1 87 ? 4.306 4.123 5.216 1.00 89.50 87 ASN A N 1
ATOM 715 C CA . ASN A 1 87 ? 5.744 4.377 5.121 1.00 89.50 87 ASN A CA 1
ATOM 716 C C . ASN A 1 87 ? 6.487 3.204 4.459 1.00 89.50 87 ASN A C 1
ATOM 718 O O . ASN A 1 87 ? 7.303 3.427 3.565 1.00 89.50 87 ASN A O 1
ATOM 722 N N . LEU A 1 88 ? 6.167 1.965 4.850 1.00 89.38 88 LEU A N 1
ATOM 723 C CA . LEU A 1 88 ? 6.711 0.759 4.219 1.00 89.38 88 LEU A CA 1
ATOM 724 C C . LEU A 1 88 ? 6.345 0.714 2.729 1.00 89.38 88 LEU A C 1
ATOM 726 O O . LEU A 1 88 ? 7.182 0.398 1.886 1.00 89.38 88 LEU A O 1
ATOM 730 N N . TRP A 1 89 ? 5.106 1.090 2.407 1.00 89.56 89 TRP A N 1
ATOM 731 C CA . TRP A 1 89 ? 4.614 1.113 1.040 1.00 89.56 89 TRP A CA 1
ATOM 732 C C . TRP A 1 89 ? 5.336 2.120 0.153 1.00 89.56 89 TRP A C 1
ATOM 734 O O . TRP A 1 89 ? 5.751 1.795 -0.955 1.00 89.56 89 TRP A O 1
ATOM 744 N N . VAL A 1 90 ? 5.500 3.351 0.637 1.00 88.81 90 VAL A N 1
ATOM 745 C CA . VAL A 1 90 ? 6.242 4.386 -0.089 1.00 88.81 90 VAL A CA 1
ATOM 746 C C . VAL A 1 90 ? 7.671 3.912 -0.352 1.00 88.81 90 VAL A C 1
ATOM 748 O O . VAL A 1 90 ? 8.153 4.049 -1.474 1.00 88.81 90 VAL A O 1
ATOM 751 N N . GLY A 1 91 ? 8.316 3.277 0.632 1.00 90.69 91 GLY A N 1
ATOM 752 C CA . GLY A 1 91 ? 9.618 2.637 0.439 1.00 90.69 91 GLY A CA 1
ATOM 753 C C . GLY A 1 91 ? 9.599 1.571 -0.662 1.00 90.69 91 GLY A C 1
ATOM 754 O O . GLY A 1 91 ? 10.467 1.576 -1.534 1.00 90.69 91 GLY A O 1
ATOM 755 N N . PHE A 1 92 ? 8.581 0.707 -0.677 1.00 88.56 92 PHE A N 1
ATOM 756 C CA . PHE A 1 92 ? 8.401 -0.299 -1.726 1.00 88.56 92 PHE A CA 1
ATOM 757 C C . PHE A 1 92 ? 8.199 0.324 -3.118 1.00 88.56 92 PHE A C 1
ATOM 759 O O . PHE A 1 92 ? 8.818 -0.131 -4.077 1.00 88.56 92 PHE A O 1
ATOM 766 N N . LEU A 1 93 ? 7.403 1.391 -3.247 1.00 89.56 93 LEU A N 1
ATOM 767 C CA . LEU A 1 93 ? 7.220 2.097 -4.523 1.00 89.56 93 LEU A CA 1
ATOM 768 C C . LEU A 1 93 ? 8.507 2.758 -5.010 1.00 89.56 93 LEU A C 1
ATOM 770 O O . LEU A 1 93 ? 8.797 2.698 -6.201 1.00 89.56 93 LEU A O 1
ATOM 774 N N . ILE A 1 94 ? 9.283 3.366 -4.109 1.00 90.00 94 ILE A N 1
ATOM 775 C CA . ILE A 1 94 ? 10.588 3.948 -4.448 1.00 90.00 94 ILE A CA 1
ATOM 776 C C . ILE A 1 94 ? 11.532 2.851 -4.942 1.00 90.00 94 ILE A C 1
ATOM 778 O O . ILE A 1 94 ? 12.173 3.018 -5.979 1.00 90.00 94 ILE A O 1
ATOM 782 N N . PHE A 1 95 ? 11.581 1.715 -4.244 1.00 87.12 95 PHE A N 1
ATOM 783 C CA . PHE A 1 95 ? 12.361 0.558 -4.673 1.00 87.12 95 PHE A CA 1
ATOM 784 C C . PHE A 1 95 ? 11.923 0.062 -6.058 1.00 87.12 95 PHE A C 1
ATOM 786 O O . PHE A 1 95 ? 12.767 -0.133 -6.928 1.00 87.12 95 PHE A O 1
ATOM 793 N N . LEU A 1 96 ? 10.616 -0.083 -6.290 1.00 85.88 96 LEU A N 1
ATOM 794 C CA . LEU A 1 96 ? 10.065 -0.544 -7.564 1.00 85.88 96 LEU A CA 1
ATOM 795 C C . LEU A 1 96 ? 10.356 0.446 -8.705 1.00 85.88 96 LEU A C 1
ATOM 797 O O . LEU A 1 96 ? 10.736 0.033 -9.798 1.00 85.88 96 LEU A O 1
ATOM 801 N N . ALA A 1 97 ? 10.234 1.749 -8.441 1.00 86.62 97 ALA A N 1
ATOM 802 C CA . ALA A 1 97 ? 10.568 2.802 -9.395 1.00 86.62 97 ALA A CA 1
ATOM 803 C C . ALA A 1 97 ? 12.057 2.772 -9.763 1.00 86.62 97 ALA A C 1
ATOM 805 O O . ALA A 1 97 ? 12.387 2.803 -10.944 1.00 86.62 97 ALA A O 1
ATOM 806 N N . ALA A 1 98 ? 12.944 2.653 -8.773 1.00 86.81 98 ALA A N 1
ATOM 807 C CA . ALA A 1 98 ? 14.386 2.557 -8.987 1.00 86.81 98 ALA A CA 1
ATOM 808 C C . ALA A 1 98 ? 14.805 1.244 -9.679 1.00 86.81 98 ALA A C 1
ATOM 810 O O . ALA A 1 98 ? 15.743 1.226 -10.478 1.00 86.81 98 ALA A O 1
ATOM 811 N N . TYR A 1 99 ? 14.100 0.144 -9.403 1.00 84.12 99 TYR A N 1
ATOM 812 C CA . TYR A 1 99 ? 14.285 -1.134 -10.091 1.00 84.12 99 TYR A CA 1
ATOM 813 C C . TYR A 1 99 ? 13.907 -1.029 -11.574 1.00 84.12 99 TYR A C 1
ATOM 815 O O . TYR A 1 99 ? 14.656 -1.486 -12.437 1.00 84.12 99 TYR A O 1
ATOM 823 N N . TYR A 1 100 ? 12.778 -0.386 -11.889 1.00 82.06 100 TYR A N 1
ATOM 824 C CA . TYR A 1 100 ? 12.325 -0.215 -13.270 1.00 82.06 100 TYR A CA 1
ATOM 825 C C . TYR A 1 100 ? 13.046 0.875 -14.052 1.00 82.06 100 TYR A C 1
ATOM 827 O O . TYR A 1 100 ? 13.176 0.737 -15.267 1.00 82.06 100 TYR A O 1
ATOM 835 N N . SER A 1 101 ? 13.536 1.922 -13.390 1.00 80.62 101 SER A N 1
ATOM 836 C CA . SER A 1 101 ? 14.336 2.964 -14.037 1.00 80.62 101 SER A CA 1
ATOM 837 C C . SER A 1 101 ? 15.751 2.503 -14.384 1.00 80.62 101 SER A C 1
ATOM 839 O O . SER A 1 101 ? 16.446 3.204 -15.108 1.00 80.62 101 SER A O 1
ATOM 841 N N . GLY A 1 102 ? 16.189 1.342 -13.885 1.00 70.62 102 GLY A N 1
ATOM 842 C CA . GLY A 1 102 ? 17.531 0.820 -14.139 1.00 70.62 102 GLY A CA 1
ATOM 843 C C . GLY A 1 102 ? 18.633 1.490 -13.314 1.00 70.62 102 GLY A C 1
ATOM 844 O O . GLY A 1 102 ? 19.783 1.081 -13.430 1.00 70.62 102 GLY A O 1
ATOM 845 N N . ILE A 1 103 ? 18.294 2.428 -12.418 1.00 66.62 103 ILE A N 1
ATOM 846 C CA . ILE A 1 103 ? 19.255 3.152 -11.560 1.00 66.62 103 ILE A CA 1
ATOM 847 C C . ILE A 1 103 ? 20.101 2.186 -10.712 1.00 66.62 103 ILE A C 1
ATOM 849 O O . ILE A 1 103 ? 21.272 2.443 -10.454 1.00 66.62 103 ILE A O 1
ATOM 853 N N . PHE A 1 104 ? 19.543 1.039 -10.312 1.00 58.59 104 PHE A N 1
ATOM 854 C CA . PHE A 1 104 ? 20.288 0.004 -9.584 1.00 58.59 104 PHE A CA 1
ATOM 855 C C . PHE A 1 104 ? 21.294 -0.789 -10.440 1.00 58.59 104 PHE A C 1
ATOM 857 O O . PHE A 1 104 ? 22.161 -1.456 -9.880 1.00 58.59 104 PHE A O 1
ATOM 864 N N . PHE A 1 105 ? 21.198 -0.732 -11.771 1.00 57.22 105 PHE A N 1
ATOM 865 C CA . PHE A 1 105 ? 22.048 -1.481 -12.705 1.00 57.22 105 PHE A CA 1
ATOM 866 C C . PHE A 1 105 ? 23.027 -0.589 -13.488 1.00 57.22 105 PHE A C 1
ATOM 868 O O . PHE A 1 105 ? 23.847 -1.097 -14.255 1.00 57.22 105 PHE A O 1
ATOM 875 N N . GLU A 1 106 ? 23.014 0.725 -13.258 1.00 52.12 106 GLU A N 1
ATOM 876 C CA . GLU A 1 106 ? 23.884 1.709 -13.916 1.00 52.12 106 GLU A CA 1
ATOM 877 C C . GLU A 1 106 ? 25.269 1.792 -13.244 1.00 52.12 106 GLU A C 1
ATOM 879 O O . GLU A 1 106 ? 25.765 2.842 -12.852 1.00 52.12 106 GLU A O 1
ATOM 884 N N . GLY A 1 107 ? 25.890 0.624 -13.071 1.00 49.25 107 GLY A N 1
ATOM 885 C CA . GLY A 1 107 ? 27.265 0.450 -12.597 1.00 49.25 107 GLY A CA 1
ATOM 886 C C . GLY A 1 107 ? 28.065 -0.553 -13.435 1.00 49.25 107 GLY A C 1
ATOM 887 O O . GLY A 1 107 ? 29.114 -1.013 -12.994 1.00 49.25 107 GLY A O 1
ATOM 888 N N . GLY A 1 108 ? 27.574 -0.935 -14.621 1.00 48.22 108 GLY A N 1
ATOM 889 C CA . GLY A 1 108 ? 28.178 -2.008 -15.421 1.00 48.22 108 GLY A CA 1
ATOM 890 C C . GLY A 1 108 ? 27.886 -1.957 -16.919 1.00 48.22 108 GLY A C 1
ATOM 891 O O . GLY A 1 108 ? 27.712 -3.005 -17.533 1.00 48.22 108 GLY A O 1
ATOM 892 N N . GLY A 1 109 ? 27.814 -0.768 -17.521 1.00 45.81 109 GLY A N 1
ATOM 893 C CA . GLY A 1 109 ? 27.499 -0.627 -18.944 1.00 45.81 109 GLY A CA 1
ATOM 894 C C . GLY A 1 109 ? 28.331 0.437 -19.641 1.00 45.81 109 GLY A C 1
ATOM 895 O O . GLY A 1 109 ? 27.831 1.519 -19.912 1.00 45.81 109 GLY A O 1
ATOM 896 N N . VAL A 1 110 ? 29.584 0.108 -19.966 1.00 45.31 110 VAL A N 1
ATOM 897 C CA . VAL A 1 110 ? 30.300 0.771 -21.062 1.00 45.31 110 VAL A CA 1
ATOM 898 C C . VAL A 1 110 ? 29.505 0.535 -22.348 1.00 45.31 110 VAL A C 1
ATOM 900 O O . VAL A 1 110 ? 29.330 -0.614 -22.761 1.00 45.31 110 VAL A O 1
ATOM 903 N N . LYS A 1 111 ? 29.063 1.617 -22.982 1.00 42.56 111 LYS A N 1
ATOM 904 C CA . LYS A 1 111 ? 28.971 1.737 -24.436 1.00 42.56 111 LYS A CA 1
ATOM 905 C C . LYS A 1 111 ? 29.492 3.104 -24.835 1.00 42.56 111 LYS A C 1
ATOM 907 O O . LYS A 1 111 ? 29.098 4.082 -24.167 1.00 42.56 111 LYS A O 1
#

Sequence (111 aa):
MTRDNKATGVWVNSNIRRILGPVLAIVGLFYTYRSHLDGCPREIIFLGWALLPPIWLIIEYWLLFDRNEESSKDFETFKHGQSLARNLWVGFLIFLAAYYSGIFFEGGGVK

Foldseek 3Di:
DPPVVVVVVLVVLQVCL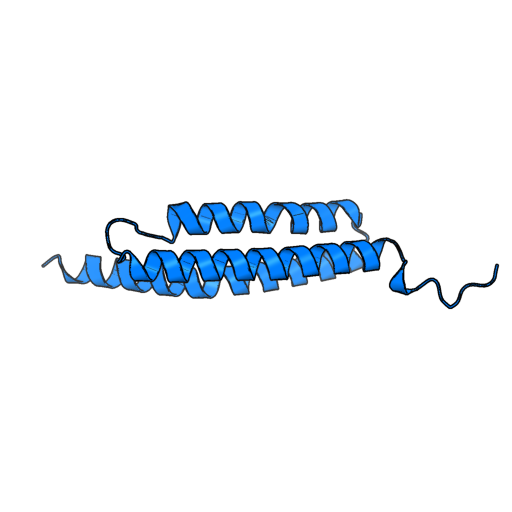VVVVVVVVVVLVVVVVVCVVVVHDLVVNLVCLVPVLVVVLVCCVPPVDDPVPDDPVVVVVVVVVSVVVVVVSVVVSVVSVCVVVCVVVVPDDDD

pLDDT: mean 74.18, std 12.96, range [42.56, 90.69]

Radius of gyration: 19.19 Å; chains: 1; bounding box: 62×22×47 Å